Protein AF-A0A0G4F465-F1 (afdb_monomer_lite)

pLDDT: mean 87.27, std 17.11, range [39.91, 98.5]

Organism: NCBI:txid1169474

Secondary structure (DSSP, 8-state):
-PPP-----------SSPPPPTTS-HHHHHHHHHHHHHTTTTGGG--HHHHHHHHHHHHHHHHHHHHHHHTT-HHHHHHHHHHHTSPP-

Sequence (89 aa):
MRPLATSSFRSFSSASAVTLTRDSNQALGIGQYAIDMLSGKYGDNIDKSVYEKVTQFHTDSVMCGISALSLKTNAPTLLRAEALEYPQE

Structure (mmCIF, N/CA/C/O backbone):
data_AF-A0A0G4F465-F1
#
_entry.id   AF-A0A0G4F465-F1
#
loop_
_atom_site.group_PDB
_atom_site.id
_atom_site.type_symbol
_atom_site.label_atom_id
_atom_site.label_alt_id
_atom_site.label_comp_id
_atom_site.label_asym_id
_atom_site.label_entity_id
_atom_site.label_seq_id
_atom_site.pdbx_PDB_ins_code
_atom_site.Cartn_x
_atom_site.Cartn_y
_atom_site.Cartn_z
_atom_site.occupancy
_atom_site.B_iso_or_equiv
_atom_site.auth_seq_id
_atom_site.auth_comp_id
_atom_site.auth_asym_id
_atom_site.auth_atom_id
_atom_site.pdbx_PDB_model_num
ATOM 1 N N . MET A 1 1 ? -4.437 -20.242 -49.015 1.00 40.34 1 MET A N 1
ATOM 2 C CA . MET A 1 1 ? -3.578 -19.113 -48.596 1.00 40.34 1 MET A CA 1
ATOM 3 C C . MET A 1 1 ? -3.949 -18.729 -47.169 1.00 40.34 1 MET A C 1
ATOM 5 O O . MET A 1 1 ? -5.045 -18.233 -46.964 1.00 40.34 1 MET A O 1
ATOM 9 N N . ARG A 1 2 ? -3.101 -19.038 -46.180 1.00 39.91 2 ARG A N 1
ATOM 10 C CA . ARG A 1 2 ? -3.229 -18.553 -44.792 1.00 39.91 2 ARG A CA 1
ATOM 11 C C . ARG A 1 2 ? -2.187 -17.442 -44.602 1.00 39.91 2 ARG A C 1
ATOM 13 O O . ARG A 1 2 ? -1.048 -17.681 -45.003 1.00 39.91 2 ARG A O 1
ATOM 20 N N . PRO A 1 3 ? -2.519 -16.265 -44.049 1.00 47.41 3 PRO A N 1
ATOM 21 C CA . PRO A 1 3 ? -1.502 -15.261 -43.763 1.00 47.41 3 PRO A CA 1
ATOM 22 C C . PRO A 1 3 ? -0.641 -15.724 -42.579 1.00 47.41 3 PRO A C 1
ATOM 24 O O . PRO A 1 3 ? -1.161 -16.236 -41.586 1.00 47.41 3 PRO A O 1
ATOM 27 N N . LEU A 1 4 ? 0.681 -15.580 -42.712 1.00 44.44 4 LEU A N 1
ATOM 28 C CA . LEU A 1 4 ? 1.630 -15.779 -41.619 1.00 44.44 4 LEU A CA 1
ATOM 29 C C . LEU A 1 4 ? 1.380 -14.715 -40.548 1.00 44.44 4 LEU A C 1
ATOM 31 O O . LEU A 1 4 ? 1.402 -13.521 -40.839 1.00 44.44 4 LEU A O 1
ATOM 35 N N . ALA A 1 5 ? 1.163 -15.156 -39.311 1.00 51.31 5 ALA A N 1
ATOM 36 C CA . ALA A 1 5 ? 1.179 -14.282 -38.152 1.00 51.31 5 ALA A CA 1
ATOM 37 C C . ALA A 1 5 ? 2.582 -13.671 -38.019 1.00 51.31 5 ALA A C 1
ATOM 39 O O . ALA A 1 5 ? 3.559 -14.373 -37.758 1.00 51.31 5 ALA A O 1
ATOM 40 N N . THR A 1 6 ? 2.687 -12.361 -38.217 1.00 46.22 6 THR A N 1
ATOM 41 C CA . THR A 1 6 ? 3.864 -11.571 -37.855 1.00 46.22 6 THR A CA 1
ATOM 42 C C . THR A 1 6 ? 4.037 -11.620 -36.340 1.00 46.22 6 THR A C 1
ATOM 44 O O . THR A 1 6 ? 3.373 -10.892 -35.605 1.00 46.22 6 THR A O 1
ATOM 47 N N . SER A 1 7 ? 4.917 -12.505 -35.868 1.00 53.19 7 SER A N 1
ATOM 48 C CA . SER A 1 7 ? 5.426 -12.478 -34.498 1.00 53.19 7 SER A CA 1
ATOM 49 C C . SER A 1 7 ? 6.246 -11.202 -34.320 1.00 53.19 7 SER A C 1
ATOM 51 O O . SER A 1 7 ? 7.350 -11.077 -34.850 1.00 53.19 7 SER A O 1
ATOM 53 N N . SER A 1 8 ? 5.670 -10.225 -33.622 1.00 57.94 8 SER A N 1
ATOM 54 C CA . SER A 1 8 ? 6.391 -9.046 -33.153 1.00 57.94 8 SER A CA 1
ATOM 55 C C . SER A 1 8 ? 7.344 -9.501 -32.053 1.00 57.94 8 SER A C 1
ATOM 57 O O . SER A 1 8 ? 6.921 -9.788 -30.932 1.00 57.94 8 SER A O 1
ATOM 59 N N . PHE A 1 9 ? 8.629 -9.626 -32.379 1.00 53.94 9 PHE A N 1
ATOM 60 C CA . PHE A 1 9 ? 9.670 -9.846 -31.384 1.00 53.94 9 PHE A CA 1
ATOM 61 C C . PHE A 1 9 ? 9.780 -8.583 -30.523 1.00 53.94 9 PHE A C 1
ATOM 63 O O . PHE A 1 9 ? 10.409 -7.601 -30.917 1.00 53.94 9 PHE A O 1
ATOM 70 N N . ARG A 1 10 ? 9.142 -8.588 -29.346 1.00 57.84 10 ARG A N 1
ATOM 71 C CA . ARG A 1 10 ? 9.405 -7.575 -28.320 1.00 57.84 10 ARG A CA 1
ATOM 72 C C . ARG A 1 10 ? 10.844 -7.767 -27.834 1.00 57.84 10 ARG A C 1
ATOM 74 O O . ARG A 1 10 ? 11.193 -8.820 -27.311 1.00 57.84 10 ARG A O 1
ATOM 81 N N . SER A 1 11 ? 11.679 -6.752 -28.042 1.00 51.38 11 SER A N 1
ATOM 82 C CA . SER A 1 11 ? 13.004 -6.668 -27.429 1.00 51.38 11 SER A CA 1
ATOM 83 C C . SER A 1 11 ? 12.831 -6.501 -25.919 1.00 51.38 11 SER A C 1
ATOM 85 O O . SER A 1 11 ? 12.258 -5.508 -25.467 1.00 51.38 11 SER A O 1
ATOM 87 N N . PHE A 1 12 ? 13.283 -7.483 -25.142 1.00 53.72 12 PHE A N 1
ATOM 88 C CA . PHE A 1 12 ? 13.326 -7.386 -23.688 1.00 53.72 12 PHE A CA 1
ATOM 89 C C . PHE A 1 12 ? 14.564 -6.576 -23.292 1.00 53.72 12 PHE A C 1
ATOM 91 O O . PHE A 1 12 ? 15.697 -7.022 -23.469 1.00 53.72 12 PHE A O 1
ATOM 98 N N . SER A 1 13 ? 14.355 -5.366 -22.771 1.00 51.06 13 SER A N 1
ATOM 99 C CA . SER A 1 13 ? 15.428 -4.604 -22.129 1.00 51.06 13 SER A CA 1
ATOM 100 C C . SER A 1 13 ? 15.885 -5.341 -20.865 1.00 51.06 13 SER A C 1
ATOM 102 O O . SER A 1 13 ? 15.070 -5.670 -20.011 1.00 51.06 13 SER A O 1
ATOM 104 N N . SER A 1 14 ? 17.190 -5.596 -20.749 1.00 55.81 14 SER A N 1
ATOM 105 C CA . SER A 1 14 ? 17.819 -6.385 -19.675 1.00 55.81 14 SER A CA 1
ATOM 106 C C . SER A 1 14 ? 17.949 -5.649 -18.326 1.00 55.81 14 SER A C 1
ATOM 108 O O . SER A 1 14 ? 18.574 -6.174 -17.403 1.00 55.81 14 SER A O 1
ATOM 110 N N . ALA A 1 15 ? 17.424 -4.429 -18.191 1.00 61.78 15 ALA A N 1
ATOM 111 C CA . ALA A 1 15 ? 17.501 -3.678 -16.941 1.00 61.78 15 ALA A CA 1
ATOM 112 C C . ALA A 1 15 ? 16.387 -4.124 -15.977 1.00 61.78 15 ALA A C 1
ATOM 114 O O . ALA A 1 15 ? 15.216 -3.832 -16.204 1.00 61.78 15 ALA A O 1
ATOM 115 N N . SER A 1 16 ? 16.752 -4.817 -14.892 1.00 76.94 16 SER A N 1
ATOM 116 C CA . SER A 1 16 ? 15.820 -5.305 -13.859 1.00 76.94 16 SER A CA 1
ATOM 117 C C . SER A 1 16 ? 15.330 -4.223 -12.890 1.00 76.94 16 SER A C 1
ATOM 119 O O . SER A 1 16 ? 14.434 -4.475 -12.088 1.00 76.94 16 SER A O 1
ATOM 121 N N . ALA A 1 17 ? 15.923 -3.030 -12.938 1.00 85.62 17 ALA A N 1
ATOM 122 C CA . ALA A 1 17 ? 15.584 -1.912 -12.073 1.00 85.62 17 ALA A CA 1
ATOM 123 C C . ALA A 1 17 ? 15.834 -0.576 -12.779 1.00 85.62 17 ALA A C 1
ATOM 125 O O . ALA A 1 17 ? 16.696 -0.463 -13.653 1.00 85.62 17 ALA A O 1
ATOM 126 N N . VAL A 1 18 ? 15.100 0.450 -12.350 1.00 89.62 18 VAL A N 1
ATOM 127 C CA . VAL A 1 18 ? 15.356 1.847 -12.707 1.00 89.62 18 VAL A CA 1
ATOM 128 C C . VAL A 1 18 ? 16.148 2.490 -11.573 1.00 89.62 18 VAL A C 1
ATOM 130 O O . VAL A 1 18 ? 15.722 2.468 -10.420 1.00 89.62 18 VAL A O 1
ATOM 133 N N . THR A 1 19 ? 17.312 3.058 -11.886 1.00 93.19 19 THR A N 1
ATOM 134 C CA . THR A 1 19 ? 18.155 3.753 -10.905 1.00 93.19 19 THR A CA 1
ATOM 135 C C . THR A 1 19 ? 17.909 5.256 -10.970 1.00 93.19 19 THR A C 1
ATOM 137 O O . THR A 1 19 ? 18.065 5.866 -12.025 1.00 93.19 19 THR A O 1
ATOM 140 N N . LEU A 1 20 ? 17.563 5.857 -9.831 1.00 94.00 20 LEU A N 1
ATOM 141 C CA . LEU A 1 20 ? 17.436 7.306 -9.672 1.00 94.00 20 LEU A CA 1
ATOM 142 C C . LEU A 1 20 ? 18.681 7.839 -8.960 1.00 94.00 20 LEU A C 1
ATOM 144 O O . LEU A 1 20 ? 19.011 7.385 -7.862 1.00 94.00 20 LEU A O 1
ATOM 148 N N . THR A 1 21 ? 19.387 8.791 -9.569 1.00 95.06 21 THR A N 1
ATOM 149 C CA . THR A 1 21 ? 20.577 9.395 -8.957 1.00 95.06 21 THR A CA 1
ATOM 150 C C . THR A 1 21 ? 20.191 10.276 -7.768 1.00 95.06 21 THR A C 1
ATOM 152 O O . THR A 1 21 ? 19.060 10.759 -7.664 1.00 95.06 21 THR A O 1
ATOM 155 N N . ARG A 1 22 ? 21.131 10.485 -6.840 1.00 94.06 22 ARG A N 1
ATOM 156 C CA . ARG A 1 22 ? 20.893 11.252 -5.604 1.00 94.06 22 ARG A CA 1
ATOM 157 C C . ARG A 1 22 ? 20.519 12.717 -5.858 1.00 94.06 22 ARG A C 1
ATOM 159 O O . ARG A 1 22 ? 19.836 13.319 -5.041 1.00 94.06 22 ARG A O 1
ATOM 166 N N . ASP A 1 23 ? 20.991 13.274 -6.962 1.00 96.38 23 ASP A N 1
ATOM 167 C CA . ASP A 1 23 ? 20.773 14.648 -7.415 1.00 96.38 23 ASP A CA 1
ATOM 168 C C . ASP A 1 23 ? 19.551 14.802 -8.340 1.00 96.38 23 ASP A C 1
ATOM 170 O O . ASP A 1 23 ? 19.263 15.903 -8.804 1.00 96.38 23 ASP A O 1
ATOM 174 N N . SER A 1 24 ? 18.807 13.721 -8.592 1.00 96.62 24 SER A N 1
ATOM 175 C CA . SER A 1 24 ? 17.566 13.760 -9.370 1.00 96.62 24 SER A CA 1
ATOM 176 C C . SER A 1 24 ? 16.340 14.069 -8.503 1.00 96.62 24 SER A C 1
ATOM 178 O O . SER A 1 24 ? 16.331 13.852 -7.290 1.00 96.62 24 SER A O 1
ATOM 180 N N . ASN A 1 25 ? 15.253 14.528 -9.132 1.00 97.25 25 ASN A N 1
ATOM 181 C CA . ASN A 1 25 ? 13.953 14.618 -8.470 1.00 97.25 25 ASN A CA 1
ATOM 182 C C . ASN A 1 25 ? 13.368 13.207 -8.273 1.00 97.25 25 ASN A C 1
ATOM 184 O O . ASN A 1 25 ? 12.630 12.694 -9.117 1.00 97.25 25 ASN A O 1
ATOM 188 N N . GLN A 1 26 ? 13.714 12.580 -7.148 1.00 96.12 26 GLN A N 1
ATOM 189 C CA . GLN A 1 26 ? 13.338 11.197 -6.854 1.00 96.12 26 GLN A CA 1
ATOM 190 C C . GLN A 1 26 ? 11.823 10.997 -6.760 1.00 96.12 26 GLN A C 1
ATOM 192 O O . GLN A 1 26 ? 11.325 9.968 -7.208 1.00 96.12 26 GLN A O 1
ATOM 197 N N . ALA A 1 27 ? 11.080 11.979 -6.238 1.00 96.88 27 ALA A N 1
ATOM 198 C CA . ALA A 1 27 ? 9.624 11.898 -6.139 1.00 96.88 27 ALA A CA 1
ATOM 199 C C . ALA A 1 27 ? 8.976 11.785 -7.527 1.00 96.88 27 ALA A C 1
ATOM 201 O O . ALA A 1 27 ? 8.150 10.901 -7.757 1.00 96.88 27 ALA A O 1
ATOM 202 N N . LEU A 1 28 ? 9.411 12.625 -8.474 1.00 97.75 28 LEU A N 1
ATOM 203 C CA . LEU A 1 28 ? 8.954 12.548 -9.862 1.00 97.75 28 LEU A CA 1
ATOM 204 C C . LEU A 1 28 ? 9.363 11.220 -10.513 1.00 97.75 28 LEU A C 1
ATOM 206 O O . LEU A 1 28 ? 8.551 10.597 -11.191 1.00 97.75 28 LEU A O 1
ATOM 210 N N . GLY A 1 29 ? 10.596 10.764 -10.274 1.00 96.62 29 GLY A N 1
ATOM 211 C CA . GLY A 1 29 ? 11.094 9.494 -10.806 1.00 96.62 29 GLY A CA 1
ATOM 212 C C . GLY A 1 29 ? 10.286 8.281 -10.332 1.00 96.62 29 GLY A C 1
ATOM 213 O O . GLY A 1 29 ? 9.913 7.439 -11.146 1.00 96.62 29 GLY A O 1
ATOM 214 N N . ILE A 1 30 ? 9.959 8.212 -9.038 1.00 96.44 30 ILE A N 1
ATOM 215 C CA . ILE A 1 30 ? 9.125 7.143 -8.465 1.00 96.44 30 ILE A CA 1
ATOM 216 C C . ILE A 1 30 ? 7.700 7.214 -9.025 1.00 96.44 30 ILE A C 1
ATOM 218 O O . ILE A 1 30 ? 7.134 6.184 -9.389 1.00 96.44 30 ILE A O 1
ATOM 222 N N . GLY A 1 31 ? 7.135 8.420 -9.147 1.00 97.38 31 GLY A N 1
ATOM 223 C CA . GLY A 1 31 ? 5.815 8.619 -9.748 1.00 97.38 31 GLY A CA 1
ATOM 224 C C . GLY A 1 31 ? 5.759 8.130 -11.196 1.00 97.38 31 GLY A C 1
ATOM 225 O O . GLY A 1 31 ? 4.860 7.371 -11.559 1.00 97.38 31 GLY A O 1
ATOM 226 N N . GLN A 1 32 ? 6.758 8.485 -12.008 1.00 96.69 32 GLN A N 1
ATOM 227 C CA . GLN A 1 32 ? 6.837 8.017 -13.390 1.00 96.69 32 GLN A CA 1
ATOM 228 C C . GLN A 1 32 ? 7.025 6.499 -13.467 1.00 96.69 32 GLN A C 1
ATOM 230 O O . GLN A 1 32 ? 6.386 5.852 -14.290 1.00 96.69 32 GLN A O 1
ATOM 235 N N . TYR A 1 33 ? 7.839 5.911 -12.586 1.00 94.81 33 TYR A N 1
ATOM 236 C CA . TYR A 1 33 ? 7.985 4.457 -12.515 1.00 94.81 33 TYR A CA 1
ATOM 237 C C . TYR A 1 33 ? 6.651 3.762 -12.211 1.00 94.81 33 TYR A C 1
ATOM 239 O O . TYR A 1 33 ? 6.330 2.760 -12.842 1.00 94.81 33 TYR A O 1
ATOM 247 N N . ALA A 1 34 ? 5.843 4.305 -11.296 1.00 95.06 34 ALA A N 1
ATOM 248 C CA . ALA A 1 34 ? 4.521 3.758 -10.994 1.00 95.06 34 ALA A CA 1
ATOM 249 C C . ALA A 1 34 ? 3.578 3.820 -12.209 1.00 95.06 34 ALA A C 1
ATOM 251 O O . ALA A 1 34 ? 2.897 2.839 -12.506 1.00 95.06 34 ALA A O 1
ATOM 252 N N . ILE A 1 35 ? 3.581 4.932 -12.954 1.00 95.94 35 ILE A N 1
ATOM 253 C CA . ILE A 1 35 ? 2.816 5.066 -14.205 1.00 95.94 35 ILE A CA 1
ATOM 254 C C . ILE A 1 35 ? 3.297 4.047 -15.242 1.00 95.94 35 ILE A C 1
ATOM 256 O O . ILE A 1 35 ? 2.489 3.367 -15.870 1.00 95.94 35 ILE A O 1
ATOM 260 N N . ASP A 1 36 ? 4.607 3.900 -15.410 1.00 94.06 36 ASP A N 1
ATOM 261 C CA . ASP A 1 36 ? 5.207 2.963 -16.360 1.00 94.06 36 ASP A CA 1
ATOM 262 C C . ASP A 1 36 ? 4.914 1.494 -15.987 1.00 94.06 36 ASP A C 1
ATOM 264 O O . ASP A 1 36 ? 4.657 0.656 -16.854 1.00 94.06 36 ASP A O 1
ATOM 268 N N . MET A 1 37 ? 4.895 1.172 -14.691 1.00 91.62 37 MET A N 1
ATOM 269 C CA . MET A 1 37 ? 4.454 -0.132 -14.189 1.00 91.62 37 MET A CA 1
ATOM 270 C C . MET A 1 37 ? 2.992 -0.392 -14.552 1.00 91.62 37 MET A C 1
ATOM 272 O O . MET A 1 37 ? 2.692 -1.423 -15.147 1.00 91.62 37 MET A O 1
ATOM 276 N N . LEU A 1 38 ? 2.091 0.546 -14.251 1.00 92.50 38 LEU A N 1
ATOM 277 C CA . LEU A 1 38 ? 0.650 0.377 -14.478 1.00 92.50 38 LEU A CA 1
ATOM 278 C C . LEU A 1 38 ? 0.247 0.438 -15.959 1.00 92.50 38 LEU A C 1
ATOM 280 O O . LEU A 1 38 ? -0.724 -0.198 -16.352 1.00 92.50 38 LEU A O 1
ATOM 284 N N . SER A 1 39 ? 0.987 1.175 -16.789 1.00 93.62 39 SER A N 1
ATOM 285 C CA . SER A 1 39 ? 0.727 1.313 -18.233 1.00 93.62 39 SER A CA 1
ATOM 286 C C . SER A 1 39 ? 1.235 0.138 -19.075 1.00 93.62 39 SER A C 1
ATOM 288 O O . SER A 1 39 ? 1.151 0.181 -20.301 1.00 93.62 39 SER A O 1
ATOM 290 N N . GLY A 1 40 ? 1.782 -0.902 -18.440 1.00 88.31 40 GLY A N 1
ATOM 291 C CA . GLY A 1 40 ? 2.255 -2.110 -19.116 1.00 88.31 40 GLY A CA 1
ATOM 292 C C . GLY A 1 40 ? 3.691 -2.030 -19.641 1.00 88.31 40 GLY A C 1
ATOM 293 O O . GLY A 1 40 ? 4.253 -3.051 -20.033 1.00 88.31 40 GLY A O 1
ATOM 294 N N . LYS A 1 41 ? 4.352 -0.861 -19.570 1.00 88.75 41 LYS A N 1
ATOM 295 C CA . LYS A 1 41 ? 5.777 -0.731 -19.933 1.00 88.75 41 LYS A CA 1
ATOM 296 C C . LYS A 1 41 ? 6.657 -1.661 -19.094 1.00 88.75 41 LYS A C 1
ATOM 298 O O . LYS A 1 41 ? 7.582 -2.263 -19.636 1.00 88.75 41 LYS A O 1
ATOM 303 N N . TYR A 1 42 ? 6.348 -1.800 -17.806 1.00 87.75 42 TYR A N 1
ATOM 304 C CA . TYR A 1 42 ? 6.995 -2.777 -16.923 1.00 87.75 42 TYR A CA 1
ATOM 305 C C . TYR A 1 42 ? 6.027 -3.846 -16.379 1.00 87.75 42 TYR A C 1
ATOM 307 O O . TYR A 1 42 ? 6.462 -4.955 -16.079 1.00 87.75 42 TYR A O 1
ATOM 315 N N . GLY A 1 43 ? 4.725 -3.551 -16.271 1.00 83.50 43 GLY A N 1
ATOM 316 C CA . GLY A 1 43 ? 3.750 -4.427 -15.607 1.00 83.50 43 GLY A CA 1
ATOM 317 C C . GLY A 1 43 ? 3.212 -5.612 -16.416 1.00 83.50 43 GLY A C 1
ATOM 318 O O . GLY A 1 43 ? 2.617 -6.505 -15.822 1.00 83.50 43 GLY A O 1
ATOM 319 N N . ASP A 1 44 ? 3.430 -5.666 -17.736 1.00 86.31 44 ASP A N 1
ATOM 320 C CA . ASP A 1 44 ? 2.824 -6.698 -18.604 1.00 86.31 44 ASP A CA 1
ATOM 321 C C . ASP A 1 44 ? 3.379 -8.119 -18.372 1.00 86.31 44 ASP A C 1
ATOM 323 O O . ASP A 1 44 ? 2.739 -9.098 -18.748 1.00 86.31 44 ASP A O 1
ATOM 327 N N . ASN A 1 45 ? 4.573 -8.253 -17.781 1.00 85.81 45 ASN A N 1
ATOM 328 C CA . ASN A 1 45 ? 5.275 -9.537 -17.630 1.00 85.81 45 ASN A CA 1
ATOM 329 C C . ASN A 1 45 ? 5.654 -9.828 -16.168 1.00 85.81 45 ASN A C 1
ATOM 331 O O . ASN A 1 45 ? 6.753 -10.305 -15.887 1.00 85.81 45 ASN A O 1
ATOM 335 N N . ILE A 1 46 ? 4.766 -9.503 -15.226 1.00 88.94 46 ILE A N 1
ATOM 336 C CA . ILE A 1 46 ? 4.968 -9.820 -13.808 1.00 88.94 46 ILE A CA 1
ATOM 337 C C . ILE A 1 46 ? 4.753 -11.321 -13.581 1.00 88.94 46 ILE A C 1
ATOM 339 O O . ILE A 1 46 ? 3.737 -11.889 -13.983 1.00 88.94 46 ILE A O 1
ATOM 343 N N . ASP A 1 47 ? 5.707 -11.961 -12.904 1.00 92.12 47 ASP A N 1
ATOM 344 C CA . ASP A 1 47 ? 5.623 -13.383 -12.581 1.00 92.12 47 ASP A CA 1
ATOM 345 C C . ASP A 1 47 ? 4.450 -13.688 -11.632 1.00 92.12 47 ASP A C 1
ATOM 347 O O . ASP A 1 47 ? 4.158 -12.936 -10.697 1.00 92.12 47 ASP A O 1
ATOM 351 N N . LYS A 1 48 ? 3.792 -14.834 -11.837 1.00 95.25 48 LYS A N 1
ATOM 352 C CA . LYS A 1 48 ? 2.637 -15.268 -11.036 1.00 95.25 48 LYS A CA 1
ATOM 353 C C . LYS A 1 48 ? 2.945 -15.331 -9.536 1.00 95.25 48 LYS A C 1
ATOM 355 O O . LYS A 1 48 ? 2.078 -15.002 -8.726 1.00 95.25 48 LYS A O 1
ATOM 360 N N . SER A 1 49 ? 4.171 -15.697 -9.162 1.00 96.69 49 SER A N 1
ATOM 361 C CA . SER A 1 49 ? 4.603 -15.758 -7.762 1.00 96.69 49 SER A CA 1
ATOM 362 C C . SER A 1 49 ? 4.528 -14.400 -7.055 1.00 96.69 49 SER A C 1
ATOM 364 O O . SER A 1 49 ? 4.257 -14.348 -5.855 1.00 96.69 49 SER A O 1
ATOM 366 N N . VAL A 1 50 ? 4.693 -13.290 -7.784 1.00 94.50 50 VAL A N 1
ATOM 367 C CA . VAL A 1 50 ? 4.555 -11.936 -7.227 1.00 94.50 50 VAL A CA 1
ATOM 368 C C . VAL A 1 50 ? 3.105 -11.680 -6.830 1.00 94.50 50 VAL A C 1
ATOM 370 O O . VAL A 1 50 ? 2.849 -11.221 -5.719 1.00 94.50 50 VAL A O 1
ATO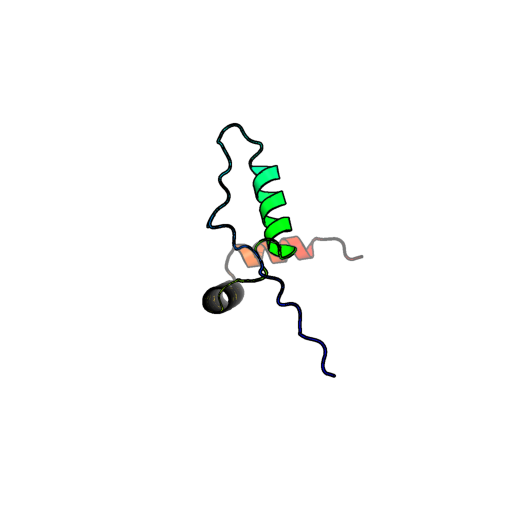M 373 N N . TYR A 1 51 ? 2.147 -12.036 -7.687 1.00 95.69 51 TYR A N 1
ATOM 374 C CA . TYR A 1 51 ? 0.725 -11.898 -7.370 1.00 95.69 51 TYR A CA 1
ATOM 375 C C . TYR A 1 51 ? 0.321 -12.756 -6.171 1.00 95.69 51 TYR A C 1
ATOM 377 O O . TYR A 1 51 ? -0.390 -12.275 -5.295 1.00 95.69 51 TYR A O 1
ATOM 385 N N . GLU A 1 52 ? 0.831 -13.985 -6.073 1.00 98.19 52 GLU A N 1
ATOM 386 C CA . GLU A 1 52 ? 0.589 -14.852 -4.913 1.00 98.19 52 GLU A CA 1
ATO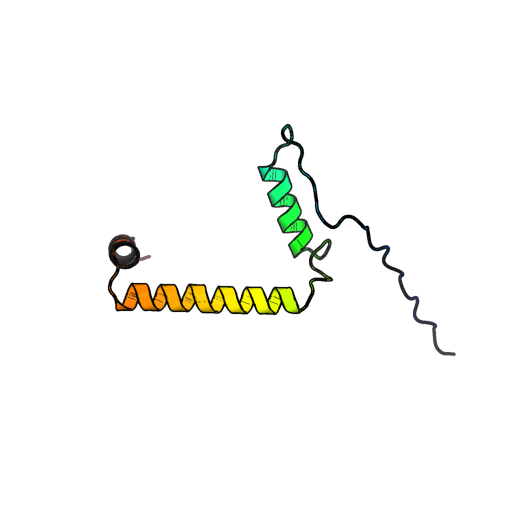M 387 C C . GLU A 1 52 ? 1.092 -14.211 -3.610 1.00 98.19 52 GLU A C 1
ATOM 389 O O . GLU A 1 52 ? 0.401 -14.240 -2.589 1.00 98.19 52 GLU A O 1
ATOM 394 N N . LYS A 1 53 ? 2.259 -13.555 -3.645 1.00 98.12 53 LYS A N 1
ATOM 395 C CA . LYS A 1 53 ? 2.799 -12.813 -2.496 1.00 98.12 53 LYS A CA 1
ATOM 396 C C . LYS A 1 53 ? 1.982 -11.573 -2.154 1.00 98.12 53 LYS A C 1
ATOM 398 O O . LYS A 1 53 ? 1.752 -11.319 -0.974 1.00 98.12 53 LYS A O 1
ATOM 403 N N . VAL A 1 54 ? 1.497 -10.839 -3.154 1.00 97.25 54 VAL A N 1
ATOM 404 C CA . VAL A 1 54 ? 0.585 -9.704 -2.943 1.00 97.25 54 VAL A CA 1
ATOM 405 C C . VAL A 1 54 ? -0.724 -10.174 -2.307 1.00 97.25 54 VAL A C 1
ATOM 407 O O . VAL A 1 54 ? -1.188 -9.554 -1.354 1.00 97.25 54 VAL A O 1
ATOM 410 N N . THR A 1 55 ? -1.292 -11.297 -2.754 1.00 98.25 55 THR A N 1
ATOM 411 C CA . THR A 1 55 ? -2.489 -11.891 -2.137 1.00 98.25 55 THR A CA 1
ATOM 412 C C . THR A 1 55 ? -2.234 -12.316 -0.692 1.00 98.25 55 THR A C 1
ATOM 414 O O . THR A 1 55 ? -3.066 -12.050 0.180 1.00 98.25 55 THR A O 1
ATOM 417 N N . GLN A 1 56 ? -1.080 -12.931 -0.412 1.00 98.44 56 GLN A N 1
ATOM 418 C CA . GLN A 1 56 ? -0.682 -13.302 0.947 1.00 98.44 56 GLN A CA 1
ATOM 419 C C . GLN A 1 56 ? -0.590 -12.066 1.856 1.00 98.44 56 GLN A C 1
ATOM 421 O O . GLN A 1 56 ? -1.173 -12.059 2.938 1.00 98.44 56 GLN A O 1
ATOM 426 N N . PHE A 1 57 ? 0.080 -11.008 1.392 1.00 98.25 57 PHE A N 1
ATOM 427 C CA . PHE A 1 57 ? 0.191 -9.742 2.117 1.00 98.25 57 PHE A CA 1
ATOM 428 C C . PHE A 1 57 ? -1.173 -9.080 2.342 1.00 98.25 57 PHE A C 1
ATOM 430 O O . PHE A 1 57 ? -1.477 -8.650 3.452 1.00 98.25 57 PHE A O 1
ATOM 437 N N . HIS A 1 58 ? -2.019 -9.028 1.310 1.00 98.31 58 HIS A N 1
ATOM 438 C CA . HIS A 1 58 ? -3.353 -8.445 1.419 1.00 98.31 58 HIS A CA 1
ATOM 439 C C . HIS A 1 58 ? -4.180 -9.160 2.492 1.00 98.31 58 HIS A C 1
ATOM 441 O O . HIS A 1 58 ? -4.739 -8.510 3.374 1.00 98.31 58 HIS A O 1
ATOM 447 N N . THR A 1 59 ? -4.182 -10.494 2.466 1.00 98.44 59 THR A N 1
ATOM 448 C CA . THR A 1 59 ? -4.893 -11.318 3.452 1.00 98.44 59 THR A CA 1
ATOM 449 C C . THR A 1 59 ? -4.416 -11.025 4.876 1.00 98.44 59 THR A C 1
ATOM 451 O O . THR A 1 59 ? -5.239 -10.792 5.758 1.00 98.44 59 THR A O 1
ATOM 454 N N . ASP A 1 60 ? -3.100 -10.973 5.098 1.00 98.50 60 ASP A N 1
ATOM 455 C CA . ASP A 1 60 ? -2.523 -10.660 6.410 1.00 98.50 60 ASP A CA 1
ATOM 456 C C . ASP A 1 60 ? -2.906 -9.250 6.889 1.00 98.50 60 ASP A C 1
ATOM 458 O O . ASP A 1 60 ? -3.394 -9.081 8.008 1.00 98.50 60 ASP A O 1
ATOM 462 N N . SER A 1 61 ? -2.800 -8.245 6.010 1.00 98.06 61 SER A N 1
ATOM 463 C CA . SER A 1 61 ? -3.139 -6.857 6.349 1.00 98.06 61 SER A CA 1
ATOM 464 C C . SER A 1 61 ? -4.599 -6.694 6.794 1.00 98.06 61 SER A C 1
ATOM 466 O O . SER A 1 61 ? -4.876 -6.017 7.788 1.00 98.06 61 SER A O 1
ATOM 468 N N . VAL A 1 62 ? -5.534 -7.369 6.114 1.00 98.12 62 VAL A N 1
ATOM 469 C CA . VAL A 1 62 ? -6.965 -7.332 6.446 1.00 98.12 62 VAL A CA 1
ATOM 470 C C . VAL A 1 62 ? -7.232 -8.044 7.769 1.00 98.12 62 VAL A C 1
ATOM 472 O O . VAL A 1 62 ? -7.904 -7.491 8.641 1.00 98.12 62 VAL A O 1
ATOM 475 N N . MET A 1 63 ? -6.688 -9.249 7.955 1.00 98.31 63 MET A N 1
ATOM 476 C CA . MET A 1 63 ? -6.910 -10.033 9.173 1.00 98.31 63 MET A CA 1
ATOM 477 C C . MET A 1 63 ? -6.301 -9.367 10.410 1.00 98.31 63 MET A C 1
ATOM 479 O O . MET A 1 63 ? -6.914 -9.378 11.483 1.00 98.31 63 MET A O 1
ATOM 483 N N . CYS A 1 64 ? -5.142 -8.724 10.261 1.00 97.75 64 CYS A N 1
ATOM 484 C CA . CYS A 1 64 ? -4.549 -7.887 11.299 1.00 97.75 64 CYS A CA 1
ATOM 485 C C . CYS A 1 64 ? -5.481 -6.720 11.668 1.00 97.75 64 CYS A C 1
ATOM 487 O O . CYS A 1 64 ? -5.778 -6.516 12.848 1.00 97.75 64 CYS A O 1
ATOM 489 N N . GLY A 1 65 ? -6.036 -6.018 10.673 1.00 97.31 65 GLY A N 1
ATOM 490 C CA . GLY A 1 65 ? -7.015 -4.948 10.890 1.00 97.31 65 GLY A CA 1
ATOM 491 C C . GLY A 1 65 ? -8.281 -5.414 11.620 1.00 97.31 65 GLY A C 1
ATOM 492 O O . GLY A 1 65 ? -8.702 -4.789 12.594 1.00 97.31 65 GLY A O 1
ATOM 493 N N . ILE A 1 66 ? -8.859 -6.550 11.217 1.00 98.06 66 ILE A N 1
ATOM 494 C CA . ILE A 1 66 ? -10.034 -7.146 11.883 1.00 98.06 66 ILE A CA 1
ATOM 495 C C . ILE A 1 66 ? -9.713 -7.514 13.336 1.00 98.06 66 ILE A C 1
ATOM 497 O O . ILE A 1 66 ? -10.518 -7.268 14.239 1.00 98.06 66 ILE A O 1
ATOM 501 N N . SER A 1 67 ? -8.528 -8.069 13.581 1.00 98.19 67 SER A N 1
ATOM 502 C CA . SER A 1 67 ? -8.076 -8.415 14.932 1.00 98.19 67 SER A CA 1
ATOM 503 C C . SER A 1 67 ? -7.922 -7.165 15.802 1.00 98.19 67 SER A C 1
ATOM 505 O O . SER A 1 67 ? -8.402 -7.135 16.935 1.00 98.19 67 SER A O 1
ATOM 507 N N . ALA A 1 68 ? -7.335 -6.096 15.255 1.00 98.12 68 ALA A N 1
ATOM 508 C CA . ALA A 1 68 ? -7.191 -4.808 15.928 1.00 98.12 68 ALA A CA 1
ATOM 509 C C 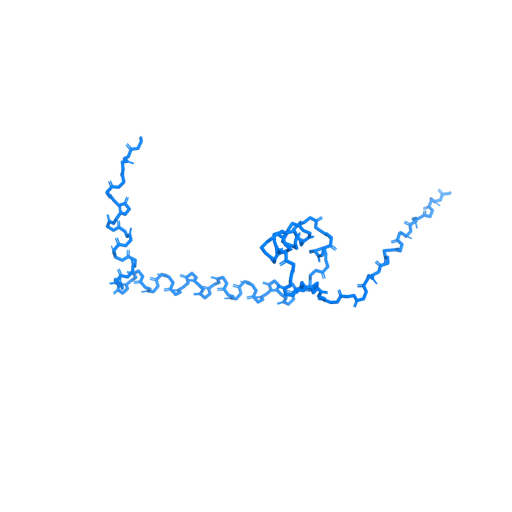. ALA A 1 68 ? -8.551 -4.187 16.300 1.00 98.12 68 ALA A C 1
ATOM 511 O O . ALA A 1 68 ? -8.723 -3.698 17.418 1.00 98.12 68 ALA A O 1
ATOM 512 N N . LEU A 1 69 ? -9.537 -4.267 15.400 1.00 97.06 69 LEU A N 1
ATOM 513 C CA . LEU A 1 69 ? -10.914 -3.840 15.668 1.00 97.06 69 LEU A CA 1
ATOM 514 C C . LEU A 1 69 ? -11.565 -4.672 16.778 1.00 97.06 69 LEU A C 1
ATOM 516 O O . LEU A 1 69 ? -12.152 -4.117 17.706 1.00 97.06 69 LEU A O 1
ATOM 520 N N . SER A 1 70 ? -11.427 -5.996 16.706 1.00 97.81 70 SER A N 1
ATOM 521 C CA . SER A 1 70 ? -12.025 -6.932 17.669 1.00 97.81 70 SER A CA 1
ATOM 522 C C . SER A 1 70 ? -11.494 -6.715 19.086 1.00 97.81 70 SER A C 1
ATOM 524 O O . SER A 1 70 ? -12.247 -6.779 20.055 1.00 97.81 70 SER A O 1
ATOM 526 N N . LEU A 1 71 ? -10.203 -6.398 19.202 1.00 98.12 71 LEU A N 1
ATOM 527 C CA . LEU A 1 71 ? -9.538 -6.108 20.471 1.00 98.12 71 LEU A CA 1
ATOM 528 C C . LEU A 1 71 ? -9.674 -4.646 20.915 1.00 98.12 71 LEU A C 1
ATOM 530 O O . LEU A 1 71 ? -9.113 -4.283 21.947 1.00 98.12 71 LEU A O 1
ATOM 534 N N . LYS A 1 72 ? -10.405 -3.811 20.161 1.00 97.12 72 LYS A N 1
ATOM 535 C CA . LYS A 1 72 ? -10.565 -2.372 20.424 1.00 97.12 72 LYS A CA 1
ATOM 536 C C . LYS A 1 72 ? -9.225 -1.691 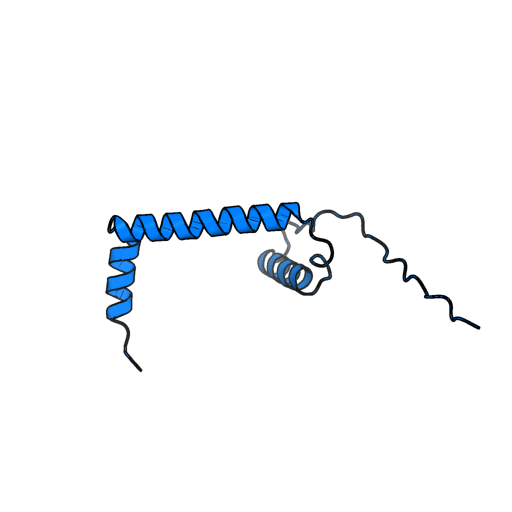20.689 1.00 97.12 72 LYS A C 1
ATOM 538 O O . LYS A 1 72 ? -9.061 -0.958 21.665 1.00 97.12 72 LYS A O 1
ATOM 543 N N . THR A 1 73 ? -8.239 -1.963 19.837 1.00 98.00 73 THR A N 1
ATOM 544 C CA . THR A 1 73 ? -6.937 -1.313 19.977 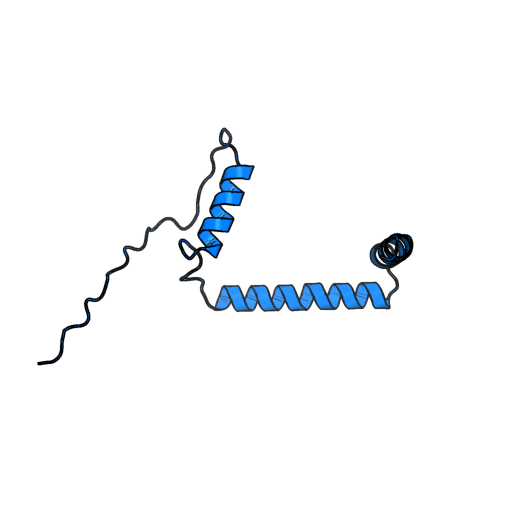1.00 98.00 73 THR A CA 1
ATOM 545 C C . THR A 1 73 ? -7.079 0.202 19.798 1.00 98.00 73 THR A C 1
ATOM 547 O O . THR A 1 73 ? -8.084 0.706 19.284 1.00 98.00 73 THR A O 1
ATOM 550 N N . ASN A 1 74 ? -6.079 0.944 20.274 1.00 98.19 74 ASN A N 1
ATOM 551 C CA . ASN A 1 74 ? -6.164 2.398 20.398 1.00 98.19 74 ASN A CA 1
ATOM 552 C C . ASN A 1 74 ? -6.448 3.084 19.044 1.00 98.19 74 ASN A C 1
ATOM 554 O O . ASN A 1 74 ? -7.457 3.770 18.903 1.00 98.19 74 ASN A O 1
ATOM 558 N N . ALA A 1 75 ? -5.623 2.807 18.027 1.00 97.25 75 ALA A N 1
ATOM 559 C CA . ALA A 1 75 ? -5.736 3.439 16.711 1.00 97.25 75 ALA A CA 1
ATOM 560 C C . ALA A 1 75 ? -7.139 3.318 16.071 1.00 97.25 75 ALA A C 1
ATOM 562 O O . ALA A 1 75 ? -7.749 4.354 15.818 1.00 97.25 75 ALA A O 1
ATOM 563 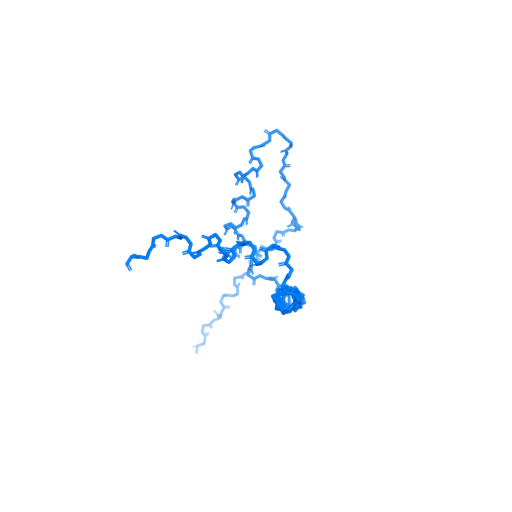N N . PRO A 1 76 ? -7.715 2.119 15.843 1.00 97.00 76 PRO A N 1
ATOM 564 C CA . PRO A 1 76 ? -9.046 2.018 15.244 1.00 97.00 76 PRO A CA 1
ATOM 565 C C . PRO A 1 76 ? -10.161 2.597 16.127 1.00 97.00 76 PRO A C 1
ATOM 567 O O . PRO A 1 76 ? -11.179 3.036 15.597 1.00 97.00 76 PRO A O 1
ATOM 570 N N . THR A 1 77 ? -9.994 2.621 17.454 1.00 97.56 77 THR A N 1
ATOM 571 C CA . THR A 1 77 ? -10.982 3.224 18.363 1.00 97.56 77 THR A CA 1
ATOM 572 C C . THR A 1 77 ? -11.010 4.745 18.218 1.00 97.56 77 THR A C 1
ATOM 574 O O . THR A 1 77 ? -12.092 5.313 18.064 1.00 97.56 77 THR A O 1
ATOM 577 N N . LEU A 1 78 ? -9.838 5.389 18.220 1.00 98.00 78 LEU A N 1
ATOM 578 C CA . LEU A 1 78 ? -9.718 6.839 18.045 1.00 98.00 78 LEU A CA 1
ATOM 579 C C . LEU A 1 78 ? -10.137 7.276 16.643 1.00 98.00 78 LEU A C 1
ATOM 581 O O . LEU A 1 78 ? -11.014 8.122 16.519 1.00 98.00 78 LEU A O 1
ATOM 585 N N . LEU A 1 79 ? -9.607 6.634 15.598 1.00 96.94 79 LEU A N 1
ATOM 586 C CA . LEU A 1 79 ? -9.934 6.985 14.211 1.00 96.94 79 LEU A CA 1
ATOM 587 C C . LEU A 1 79 ? -11.433 6.837 13.918 1.00 96.94 79 LEU A C 1
ATOM 589 O O . LEU A 1 79 ? -12.002 7.622 13.167 1.00 96.94 79 LEU A O 1
ATOM 593 N N . ARG A 1 80 ? -12.104 5.853 14.535 1.00 95.94 80 ARG A N 1
ATOM 594 C CA . ARG A 1 80 ? -13.562 5.722 14.437 1.00 95.94 80 ARG A CA 1
ATOM 595 C C . ARG A 1 80 ? -14.293 6.865 15.142 1.00 95.94 80 ARG A C 1
ATOM 597 O O . ARG A 1 80 ? -15.326 7.291 14.640 1.00 95.94 80 ARG A O 1
ATOM 604 N N . ALA A 1 81 ? -13.823 7.304 16.309 1.00 96.88 81 ALA A N 1
ATOM 605 C CA . ALA A 1 81 ? -14.426 8.427 17.021 1.00 96.88 81 ALA A CA 1
ATOM 606 C C . ALA A 1 81 ? -14.290 9.723 16.209 1.00 96.88 81 ALA A C 1
ATOM 608 O O . ALA A 1 81 ? -15.299 10.373 15.962 1.00 96.88 81 ALA A O 1
ATOM 609 N N . GLU A 1 82 ? -13.090 10.009 15.697 1.00 96.56 82 GLU A N 1
ATOM 610 C CA . GLU A 1 82 ? -12.823 11.152 14.812 1.00 96.56 82 GLU A CA 1
ATOM 611 C C . GLU A 1 82 ? -13.711 11.117 13.560 1.00 96.56 82 GLU A C 1
ATOM 613 O O . GLU A 1 82 ? -14.335 12.112 13.204 1.00 96.56 82 GLU A O 1
ATOM 618 N N . ALA A 1 83 ? -13.842 9.949 12.921 1.00 95.44 83 ALA A N 1
ATOM 619 C CA . ALA A 1 83 ? -14.681 9.799 11.735 1.00 95.44 83 ALA A CA 1
ATOM 620 C C . ALA A 1 83 ? -16.176 10.076 11.995 1.00 95.44 83 ALA A C 1
ATOM 622 O O . ALA A 1 83 ? -16.885 10.476 11.074 1.00 95.44 83 ALA A O 1
ATOM 623 N N . LEU A 1 84 ? -16.670 9.871 13.224 1.00 95.88 84 LEU A N 1
ATOM 624 C CA . LEU A 1 84 ? -18.060 10.167 13.600 1.00 95.88 84 LEU A CA 1
ATOM 625 C C . LEU A 1 84 ? -18.320 11.662 13.836 1.00 95.88 84 LEU A C 1
ATOM 627 O O . LEU A 1 84 ? -19.481 12.064 13.883 1.00 95.88 84 LEU A O 1
ATOM 631 N N . GLU A 1 85 ? -17.275 12.478 13.984 1.00 96.88 85 GLU A N 1
ATOM 632 C CA . GLU A 1 85 ? -17.388 13.935 14.123 1.00 96.88 85 GLU A CA 1
ATOM 633 C C . GLU A 1 85 ? -17.497 14.645 12.765 1.00 96.88 85 GLU A C 1
ATOM 635 O O . GLU A 1 85 ? -17.849 15.826 12.710 1.00 96.88 85 GLU A O 1
ATOM 640 N N . TYR A 1 86 ? -17.213 13.948 11.659 1.00 94.62 86 TYR A N 1
ATOM 641 C CA . TYR A 1 86 ? -17.301 14.533 10.325 1.00 94.62 86 TYR A CA 1
ATOM 642 C C . TYR A 1 86 ? -18.752 14.882 9.952 1.00 94.62 86 TYR A C 1
ATOM 644 O O . TYR A 1 86 ? -19.664 14.079 10.196 1.00 94.62 86 TYR A O 1
ATOM 652 N N . PRO A 1 87 ? -18.983 16.058 9.328 1.00 93.94 87 PRO A N 1
ATOM 653 C CA . PRO A 1 87 ? -20.299 16.434 8.831 1.00 93.94 87 PRO A CA 1
ATOM 654 C C . PRO A 1 87 ? -20.878 15.340 7.935 1.00 93.94 87 PRO A C 1
ATOM 656 O O . PRO A 1 87 ? -20.185 14.803 7.073 1.00 93.94 87 PRO A O 1
ATOM 659 N N . GLN A 1 88 ? -22.147 15.010 8.153 1.00 84.44 88 GLN A N 1
ATOM 660 C CA . GLN A 1 88 ? -22.892 14.146 7.246 1.00 84.44 88 GLN A CA 1
ATOM 661 C C . GLN A 1 88 ? -23.462 15.045 6.142 1.00 84.44 88 GLN A C 1
ATOM 663 O O . GLN A 1 88 ? -24.176 15.999 6.460 1.00 84.44 88 GLN A O 1
ATOM 668 N N . GLU A 1 89 ? -23.093 14.786 4.887 1.00 71.75 89 GLU A N 1
ATOM 669 C CA . GLU A 1 89 ? -23.704 15.431 3.713 1.00 71.75 89 GLU A CA 1
ATOM 670 C C . GLU A 1 89 ? -25.105 14.877 3.419 1.00 71.75 89 GLU A C 1
ATOM 672 O O . GLU A 1 89 ? -25.326 13.659 3.632 1.00 71.75 89 GLU A O 1
#

Foldseek 3Di:
DDDDPPDDPDDDDPDPDDDDDPPDPVVVVVVVVVVCCVVCVNVVDDDPVVVVVVVVVVVVVVVVVVVCVVVVPDVVVVVVVVVVPDDDD

Radius of gyration: 22.43 Å; chains: 1; bounding box: 45×36×69 Å